Protein AF-A0A7D5N915-F1 (afdb_monomer_lite)

Secondary structure (DSSP, 8-state):
--SEEEEEEPPTTHHHHHHHHHHHHHHHHHHHHHHHHHHTTSSS--HHHHHHHHHHHHHHHHHHHH-GGGGGSHHHHHHHHHHHHHHHHHHHHHHHTTS--HHHHHHHHHHHHHHHHHHHHHH--EEEEEETTEEEEE--

pLDDT: mean 82.45, std 7.82, range [52.72, 94.56]

Radius of gyration: 19.7 Å; chains: 1; bounding box: 39×30×66 Å

Structure (mmCIF, N/CA/C/O backbone):
data_AF-A0A7D5N915-F1
#
_entry.id   AF-A0A7D5N915-F1
#
loop_
_atom_site.group_PDB
_atom_site.id
_atom_site.type_symbol
_atom_site.label_atom_id
_atom_site.label_alt_id
_atom_site.label_comp_id
_atom_site.label_asym_id
_atom_site.label_entity_id
_atom_site.label_seq_id
_atom_site.pdbx_PDB_ins_code
_atom_site.Cartn_x
_atom_site.Cartn_y
_atom_site.Cartn_z
_atom_site.occupancy
_atom_site.B_iso_or_equiv
_atom_site.auth_seq_id
_atom_site.auth_comp_id
_atom_site.auth_asym_id
_atom_site.auth_atom_id
_atom_site.pdbx_PDB_model_num
ATOM 1 N N . MET A 1 1 ? -16.978 -21.306 35.313 1.00 53.06 1 MET A N 1
ATOM 2 C CA . MET A 1 1 ? -17.249 -19.853 35.248 1.00 53.06 1 MET A CA 1
ATOM 3 C C . MET A 1 1 ? -16.228 -19.241 34.302 1.00 53.06 1 MET A C 1
ATOM 5 O O . MET A 1 1 ? -15.127 -19.767 34.232 1.00 53.06 1 MET A O 1
ATOM 9 N N . ARG A 1 2 ? -16.590 -18.231 33.498 1.00 52.72 2 ARG A N 1
ATOM 10 C CA . ARG A 1 2 ? -15.592 -17.480 32.717 1.00 52.72 2 ARG A CA 1
ATOM 11 C C . ARG A 1 2 ? -14.956 -16.467 33.665 1.00 52.72 2 ARG A C 1
ATOM 13 O O . ARG A 1 2 ? -15.635 -15.531 34.066 1.00 52.72 2 ARG A O 1
ATOM 20 N N . ASP A 1 3 ? -13.691 -16.670 34.017 1.00 71.31 3 ASP A N 1
ATOM 21 C CA . ASP A 1 3 ? -12.983 -15.829 34.996 1.00 71.31 3 ASP A CA 1
ATOM 22 C C . ASP A 1 3 ? -12.542 -14.470 34.423 1.00 71.31 3 ASP A C 1
ATOM 24 O O . ASP A 1 3 ? -11.998 -13.635 35.135 1.00 71.31 3 ASP A O 1
ATOM 28 N N . SER A 1 4 ? -12.787 -14.215 33.135 1.00 73.94 4 SER A N 1
ATOM 29 C CA . SER A 1 4 ? -12.510 -12.926 32.503 1.00 73.94 4 SER A CA 1
ATOM 30 C C . SER A 1 4 ? -13.532 -12.584 31.420 1.00 73.94 4 SER A C 1
ATOM 32 O O . SER A 1 4 ? -13.998 -13.456 30.679 1.00 73.94 4 SER A O 1
ATOM 34 N N . PHE A 1 5 ? -13.885 -11.301 31.346 1.00 80.44 5 PHE A N 1
ATOM 35 C CA . PHE A 1 5 ? -14.722 -10.715 30.302 1.00 80.44 5 PHE A CA 1
ATOM 36 C C . PHE A 1 5 ? -13.932 -9.637 29.565 1.00 80.44 5 PHE A C 1
ATOM 38 O O . PHE A 1 5 ? -13.470 -8.680 30.177 1.00 80.44 5 PHE A O 1
ATOM 45 N N . GLN A 1 6 ? -13.812 -9.775 28.246 1.00 80.75 6 GLN A N 1
ATOM 46 C CA . GLN A 1 6 ? -13.163 -8.784 27.391 1.00 80.75 6 GLN A CA 1
ATOM 47 C C . GLN A 1 6 ? -14.217 -7.944 26.669 1.00 80.75 6 GLN A C 1
ATOM 49 O O . GLN A 1 6 ? -15.096 -8.488 25.998 1.00 80.75 6 GLN A O 1
ATOM 54 N N . LEU A 1 7 ? -14.126 -6.622 26.803 1.00 80.44 7 LEU A N 1
ATOM 55 C CA . LEU A 1 7 ? -14.946 -5.655 26.074 1.00 80.44 7 LEU A CA 1
ATOM 56 C C . LEU A 1 7 ? -14.058 -4.873 25.104 1.00 80.44 7 LEU A C 1
ATOM 58 O O . LEU A 1 7 ? -13.073 -4.262 25.518 1.00 80.44 7 LEU A O 1
ATOM 62 N N . GLU A 1 8 ? -14.403 -4.888 23.817 1.00 79.12 8 GLU A N 1
ATOM 63 C CA . GLU A 1 8 ? -13.722 -4.076 22.805 1.00 79.12 8 GLU A CA 1
ATOM 64 C C . GLU A 1 8 ? -14.106 -2.600 22.987 1.00 79.12 8 GLU A C 1
ATOM 66 O O . GLU A 1 8 ? -15.288 -2.242 22.962 1.00 79.12 8 GLU A O 1
ATOM 71 N N . LEU A 1 9 ? -13.111 -1.733 23.186 1.00 78.25 9 LEU A N 1
ATOM 72 C CA . LEU A 1 9 ? -13.323 -0.289 23.253 1.00 78.25 9 LEU A CA 1
ATOM 73 C C . LEU A 1 9 ? -13.471 0.263 21.840 1.00 78.25 9 LEU A C 1
ATOM 75 O O . LEU A 1 9 ? -12.527 0.235 21.050 1.00 78.25 9 LEU A O 1
ATOM 79 N N . LYS A 1 10 ? -14.644 0.822 21.540 1.00 76.81 10 LYS A N 1
ATOM 80 C CA . LYS A 1 10 ? -14.868 1.531 20.282 1.00 76.81 10 LYS A CA 1
ATOM 81 C C . LYS A 1 10 ? -14.200 2.904 20.338 1.00 76.81 10 LYS A C 1
ATOM 83 O O . LYS A 1 10 ? -14.527 3.717 21.201 1.00 76.81 10 LYS A O 1
ATOM 88 N N . ASP A 1 11 ? -13.259 3.158 19.432 1.00 76.56 11 ASP A N 1
ATOM 89 C CA . ASP A 1 11 ? -12.567 4.445 19.362 1.00 76.56 11 ASP A CA 1
ATOM 90 C C . ASP A 1 11 ? -13.533 5.527 18.838 1.00 76.56 11 ASP A C 1
ATOM 92 O O . ASP A 1 11 ? -14.121 5.354 17.765 1.00 76.56 11 ASP A O 1
ATOM 96 N N . PRO A 1 12 ? -13.712 6.661 19.541 1.00 77.75 12 PRO A N 1
ATOM 97 C CA . PRO A 1 12 ? -14.554 7.756 19.056 1.00 77.75 12 PRO A CA 1
ATOM 98 C C . PRO A 1 12 ? -14.061 8.353 17.725 1.00 77.75 12 PRO A C 1
ATOM 100 O O . PRO A 1 12 ? -14.820 9.046 17.050 1.00 77.75 12 PRO A O 1
ATOM 103 N N . ASN A 1 13 ? -12.811 8.090 17.326 1.00 82.69 13 ASN A N 1
ATOM 104 C CA . ASN A 1 13 ? -12.197 8.594 16.098 1.00 82.69 13 ASN A CA 1
ATOM 105 C C . ASN A 1 13 ? -12.166 7.579 14.937 1.00 82.69 13 ASN A C 1
ATOM 107 O O . ASN A 1 13 ? -11.447 7.801 13.959 1.00 82.69 13 ASN A O 1
ATOM 111 N N . GLU A 1 14 ? -12.945 6.495 15.000 1.00 79.94 14 GLU A N 1
ATOM 112 C CA . GLU A 1 14 ? -12.966 5.417 13.994 1.00 79.94 14 GLU A CA 1
ATOM 113 C C . GLU A 1 14 ? -13.125 5.938 12.547 1.00 79.94 14 GLU A C 1
ATOM 115 O O . GLU A 1 14 ? -12.423 5.511 11.627 1.00 79.94 14 GLU A O 1
ATOM 120 N N . GLN A 1 15 ? -13.984 6.942 12.334 1.00 83.06 15 GLN A N 1
ATOM 121 C CA . GLN A 1 15 ? -14.182 7.542 11.010 1.00 83.06 15 GLN A CA 1
ATOM 122 C C . GLN A 1 15 ? -12.921 8.258 10.502 1.00 83.06 15 GLN A C 1
ATOM 124 O O . GLN A 1 15 ? -12.537 8.107 9.339 1.00 83.06 15 GLN A O 1
ATOM 129 N N . LYS A 1 16 ? -12.234 9.006 11.373 1.00 85.81 16 LYS A N 1
ATOM 130 C CA . LYS A 1 16 ? -10.977 9.685 11.036 1.00 85.81 16 LYS A CA 1
ATOM 131 C C . LYS A 1 16 ? -9.880 8.673 10.705 1.00 85.81 16 LYS A C 1
ATOM 133 O O . LYS A 1 16 ? -9.165 8.864 9.721 1.00 85.81 16 LYS A O 1
ATOM 138 N N . GLN A 1 17 ? -9.782 7.591 11.478 1.00 82.88 17 GLN A N 1
ATOM 139 C CA . GLN A 1 17 ? -8.824 6.507 11.240 1.00 82.88 17 GLN A CA 1
ATOM 140 C C . GLN A 1 17 ? -9.075 5.831 9.887 1.00 82.88 17 GLN A C 1
ATOM 142 O O . GLN A 1 17 ? -8.141 5.652 9.106 1.00 82.88 17 GLN A O 1
ATOM 147 N N . SER A 1 18 ? -10.338 5.565 9.540 1.00 84.56 18 SER A N 1
ATOM 148 C CA . SER A 1 18 ? -10.704 5.018 8.228 1.00 84.56 18 SER A CA 1
ATOM 149 C C . SER A 1 18 ? -10.278 5.932 7.069 1.00 84.56 18 SER A C 1
ATOM 151 O O . SER A 1 18 ? -9.725 5.462 6.070 1.00 84.56 18 SER A O 1
ATOM 153 N N . HIS A 1 19 ? -10.460 7.251 7.204 1.00 87.25 19 HIS A N 1
ATOM 154 C CA . HIS A 1 19 ? -9.979 8.209 6.203 1.00 87.25 19 HIS A CA 1
ATOM 155 C C . HIS A 1 19 ? -8.450 8.218 6.081 1.00 87.25 19 HIS A C 1
ATOM 157 O O . HIS A 1 19 ? -7.935 8.272 4.962 1.00 87.25 19 HIS A O 1
ATOM 163 N N . GLN A 1 20 ? -7.730 8.131 7.202 1.00 87.44 20 GLN A N 1
ATOM 164 C CA . GLN A 1 20 ? -6.266 8.065 7.214 1.00 87.44 20 GLN A CA 1
ATOM 165 C C . GLN A 1 20 ? -5.752 6.794 6.533 1.00 87.44 20 GLN A C 1
ATOM 167 O O . GLN A 1 20 ? -4.878 6.884 5.675 1.00 87.44 20 GLN A O 1
ATOM 172 N N . ILE A 1 21 ? -6.338 5.634 6.838 1.00 87.69 21 ILE A N 1
ATOM 173 C CA . ILE A 1 21 ? -5.986 4.355 6.206 1.00 87.69 21 ILE A CA 1
ATOM 174 C C . ILE A 1 21 ? -6.135 4.446 4.688 1.00 87.69 21 ILE A C 1
ATOM 176 O O . ILE A 1 21 ? -5.184 4.179 3.951 1.00 87.69 21 ILE A O 1
ATOM 180 N N . ARG A 1 22 ? -7.285 4.926 4.207 1.00 89.00 22 ARG A N 1
ATOM 181 C CA . ARG A 1 22 ? -7.523 5.130 2.771 1.00 89.00 22 ARG A CA 1
ATOM 182 C C . ARG A 1 22 ? -6.487 6.047 2.127 1.00 89.00 22 ARG A C 1
ATOM 184 O O . ARG A 1 22 ? -5.982 5.729 1.054 1.00 89.00 22 ARG A O 1
ATOM 191 N N . ALA A 1 23 ? -6.173 7.171 2.771 1.00 89.00 23 ALA A N 1
ATOM 192 C CA . ALA A 1 23 ? -5.174 8.108 2.267 1.00 89.00 23 ALA A CA 1
ATOM 193 C C . ALA A 1 23 ? -3.794 7.447 2.156 1.00 89.00 23 ALA A C 1
ATOM 195 O O . ALA A 1 23 ? -3.110 7.628 1.151 1.00 89.00 23 ALA A O 1
ATOM 196 N N . MET A 1 24 ? -3.414 6.616 3.131 1.00 89.50 24 MET A N 1
ATOM 197 C CA . MET A 1 24 ? -2.156 5.874 3.076 1.00 89.50 24 MET A CA 1
ATOM 198 C C . MET A 1 24 ? -2.109 4.894 1.889 1.00 89.50 24 MET A C 1
ATOM 200 O O . MET A 1 24 ? -1.055 4.746 1.279 1.00 89.50 24 MET A O 1
ATOM 204 N N . HIS A 1 25 ? -3.211 4.215 1.546 1.00 90.50 25 HIS A N 1
ATOM 205 C CA . HIS A 1 25 ? -3.265 3.335 0.361 1.00 90.50 25 HIS A CA 1
ATOM 206 C C . HIS A 1 25 ? -3.158 4.131 -0.946 1.00 90.50 25 HIS A C 1
ATOM 208 O O . HIS A 1 25 ? -2.364 3.795 -1.822 1.00 90.50 25 HIS A O 1
ATOM 214 N N . MET A 1 26 ? -3.873 5.254 -1.051 1.00 90.81 26 MET A N 1
ATOM 215 C CA . MET A 1 26 ? -3.759 6.139 -2.217 1.00 90.81 26 MET A CA 1
ATOM 216 C C . MET A 1 26 ? -2.332 6.664 -2.397 1.00 90.81 26 MET A C 1
ATOM 218 O O . MET A 1 26 ? -1.817 6.674 -3.513 1.00 90.81 26 MET A O 1
ATOM 222 N N . MET A 1 27 ? -1.667 7.059 -1.308 1.00 89.00 27 MET A N 1
ATOM 223 C CA . MET A 1 27 ? -0.270 7.492 -1.354 1.00 89.00 27 MET A CA 1
ATOM 224 C C . MET A 1 27 ? 0.664 6.377 -1.838 1.00 89.00 27 MET A C 1
ATOM 226 O O . MET A 1 27 ? 1.494 6.635 -2.709 1.00 89.00 27 MET A O 1
ATOM 230 N N . SER A 1 28 ? 0.510 5.144 -1.338 1.00 88.25 28 SER A N 1
ATOM 231 C CA . SER A 1 28 ? 1.262 3.985 -1.842 1.00 88.25 28 SER A CA 1
ATOM 232 C C . SER A 1 28 ? 1.076 3.800 -3.347 1.00 88.25 28 SER A C 1
ATOM 234 O O . SER A 1 28 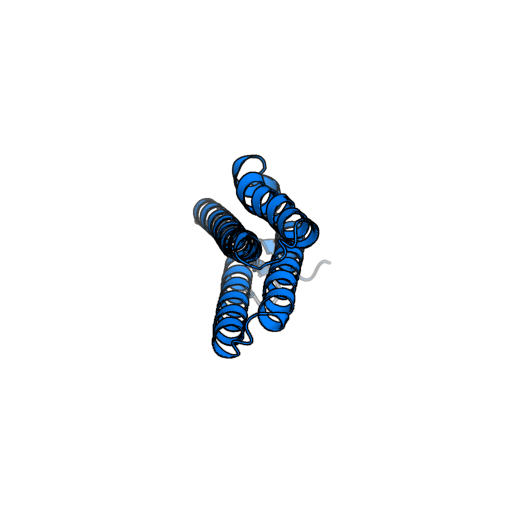? 2.057 3.677 -4.081 1.00 88.25 28 SER A O 1
ATOM 236 N N . GLY A 1 29 ? -0.173 3.816 -3.819 1.00 90.56 29 GLY A N 1
ATOM 237 C CA . GLY A 1 29 ? -0.490 3.661 -5.237 1.00 90.56 29 GLY A CA 1
ATOM 238 C C . GLY A 1 29 ? 0.140 4.759 -6.095 1.00 90.56 29 GLY A C 1
ATOM 239 O O . GLY A 1 29 ? 0.768 4.460 -7.110 1.00 90.56 29 GLY A O 1
ATOM 240 N N . LEU A 1 30 ? 0.077 6.019 -5.651 1.00 90.25 30 LEU A N 1
ATOM 241 C CA . LEU A 1 30 ? 0.728 7.145 -6.331 1.00 90.25 30 LEU A CA 1
ATOM 242 C C . LEU A 1 30 ? 2.249 6.972 -6.423 1.00 90.25 30 LEU A C 1
ATOM 244 O O . LEU A 1 30 ? 2.825 7.234 -7.480 1.00 90.25 30 LEU A O 1
ATOM 248 N N . PHE A 1 31 ? 2.909 6.490 -5.366 1.00 85.94 31 PHE A N 1
ATOM 249 C CA . PHE A 1 31 ? 4.343 6.199 -5.429 1.00 85.94 31 PHE A CA 1
ATOM 250 C C . PHE A 1 31 ? 4.665 5.106 -6.452 1.00 85.94 31 PHE A C 1
ATOM 252 O O . PHE A 1 31 ? 5.597 5.265 -7.243 1.00 85.94 31 PHE A O 1
ATOM 259 N N . ILE A 1 32 ? 3.873 4.032 -6.507 1.00 88.62 32 ILE A N 1
ATOM 260 C CA . ILE A 1 32 ? 4.064 2.964 -7.501 1.00 88.62 32 ILE A CA 1
ATOM 261 C C . ILE A 1 32 ? 3.821 3.495 -8.928 1.00 88.62 32 ILE A C 1
ATOM 263 O O . ILE A 1 32 ? 4.569 3.147 -9.843 1.00 88.62 32 ILE A O 1
ATOM 267 N N . LEU A 1 33 ? 2.855 4.400 -9.132 1.00 90.75 33 LEU A N 1
ATOM 268 C CA . LEU A 1 33 ? 2.631 5.053 -10.431 1.00 90.75 33 LEU A CA 1
ATOM 269 C C . LEU A 1 33 ? 3.833 5.889 -10.882 1.00 90.75 33 LEU A C 1
ATOM 271 O O . LEU A 1 33 ? 4.209 5.837 -12.055 1.00 90.75 33 LEU A O 1
ATOM 275 N N . ILE A 1 34 ? 4.468 6.625 -9.964 1.00 87.31 34 ILE A N 1
ATOM 276 C CA . ILE A 1 34 ? 5.698 7.371 -10.266 1.00 87.31 34 ILE A CA 1
ATOM 277 C C . ILE A 1 34 ? 6.786 6.409 -10.758 1.00 87.31 34 ILE A C 1
ATOM 279 O O . ILE A 1 34 ? 7.474 6.715 -11.734 1.00 87.31 34 ILE A O 1
ATOM 283 N N . TYR A 1 35 ? 6.912 5.230 -10.144 1.00 83.94 35 TYR A N 1
ATOM 284 C CA . TYR A 1 35 ? 7.843 4.203 -10.610 1.00 83.94 35 TYR A CA 1
ATOM 285 C C . TYR A 1 35 ? 7.489 3.665 -11.992 1.00 83.94 35 TYR A C 1
ATOM 287 O O . TYR A 1 35 ? 8.365 3.626 -12.855 1.00 83.94 35 TYR A O 1
ATOM 295 N N . ALA A 1 36 ? 6.223 3.319 -12.235 1.00 88.00 36 ALA A N 1
ATOM 296 C CA . ALA A 1 36 ? 5.760 2.871 -13.548 1.00 88.00 36 ALA A CA 1
ATOM 297 C C . ALA A 1 36 ? 6.096 3.900 -14.647 1.00 88.00 36 ALA A C 1
ATOM 299 O O . ALA A 1 36 ? 6.594 3.535 -15.713 1.00 88.00 36 ALA A O 1
ATOM 300 N N . ALA A 1 37 ? 5.922 5.195 -14.361 1.00 87.94 37 ALA A N 1
ATOM 301 C CA . ALA A 1 37 ? 6.246 6.276 -15.289 1.00 87.94 37 ALA A CA 1
ATOM 302 C C . ALA A 1 37 ? 7.750 6.389 -15.599 1.00 87.94 37 ALA A C 1
ATOM 304 O O . ALA A 1 37 ? 8.121 6.772 -16.709 1.00 87.94 37 ALA A O 1
ATOM 305 N N . GLN A 1 38 ? 8.638 6.037 -14.663 1.00 85.88 38 GLN A N 1
ATOM 306 C CA . GLN A 1 38 ? 10.081 6.035 -14.932 1.00 85.88 38 GLN A CA 1
ATOM 307 C C . GLN A 1 38 ? 10.474 4.970 -15.967 1.00 85.88 38 GLN A C 1
ATOM 309 O O . GLN A 1 38 ? 11.393 5.207 -16.750 1.00 85.88 38 GLN A O 1
ATOM 314 N N . TYR A 1 39 ? 9.760 3.841 -16.042 1.00 83.62 39 TYR A N 1
ATOM 315 C CA . TYR A 1 39 ? 10.023 2.805 -17.052 1.00 83.62 39 TYR A CA 1
ATOM 316 C C . TYR A 1 39 ? 9.675 3.234 -18.476 1.00 83.62 39 TYR A C 1
ATOM 318 O O . TYR A 1 39 ? 10.282 2.731 -19.418 1.00 83.62 39 TYR A O 1
ATOM 326 N N . LEU A 1 40 ? 8.775 4.208 -18.648 1.00 86.44 40 LEU A N 1
ATOM 327 C CA . LEU A 1 40 ? 8.502 4.811 -19.959 1.00 86.44 40 LEU A CA 1
ATOM 328 C C . LEU A 1 40 ? 9.708 5.589 -20.509 1.00 86.44 40 LEU A C 1
ATOM 330 O O . LEU A 1 40 ? 9.762 5.874 -21.701 1.00 86.44 40 LEU A O 1
ATOM 334 N N . ARG A 1 41 ? 10.675 5.939 -19.650 1.00 85.44 41 ARG A N 1
ATOM 335 C CA . ARG A 1 41 ? 11.882 6.699 -20.013 1.00 85.44 41 ARG A CA 1
ATOM 336 C C . ARG A 1 41 ? 13.109 5.816 -20.258 1.00 85.44 41 ARG A C 1
ATOM 338 O O . ARG A 1 41 ? 14.162 6.344 -20.609 1.00 85.44 41 ARG A O 1
ATOM 345 N N . ILE A 1 42 ? 13.014 4.505 -20.030 1.00 82.69 42 ILE A N 1
ATOM 346 C CA . ILE A 1 42 ? 14.113 3.556 -20.259 1.00 82.69 42 ILE A CA 1
ATOM 347 C C . ILE A 1 42 ? 14.025 3.066 -21.708 1.00 82.69 42 ILE A C 1
ATOM 349 O O . ILE A 1 42 ? 12.950 2.685 -22.157 1.00 82.69 42 ILE A O 1
ATOM 353 N N . ALA A 1 43 ? 15.144 3.078 -22.437 1.00 77.94 43 ALA A N 1
ATOM 354 C CA . ALA A 1 43 ? 15.227 2.578 -23.808 1.00 77.94 43 ALA A CA 1
ATOM 355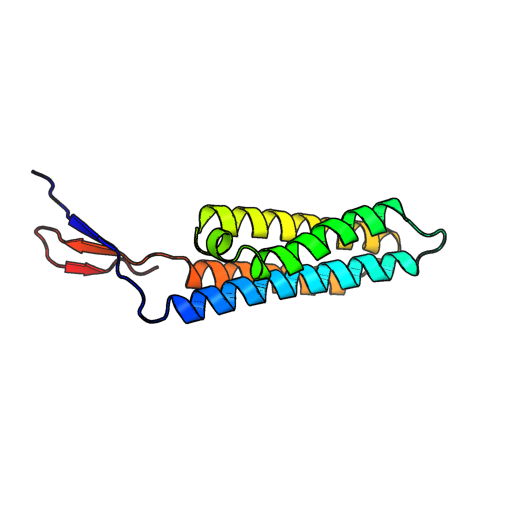 C C . ALA A 1 43 ? 16.001 1.240 -23.853 1.00 77.94 43 ALA A C 1
ATOM 357 O O . ALA A 1 43 ? 17.109 1.183 -23.314 1.00 77.94 43 ALA A O 1
ATOM 358 N N . PRO A 1 44 ? 15.467 0.180 -24.493 1.00 84.00 44 PRO A N 1
ATOM 359 C CA . PRO A 1 44 ? 14.115 0.088 -25.052 1.00 84.00 44 PRO A CA 1
ATOM 360 C C . PRO A 1 44 ? 13.037 0.086 -23.954 1.00 84.00 44 PRO A C 1
ATOM 362 O O . PRO A 1 44 ? 13.289 -0.356 -22.831 1.00 84.00 44 PRO A O 1
ATOM 365 N N . ILE A 1 45 ? 11.835 0.573 -24.290 1.00 84.50 45 ILE A N 1
ATOM 366 C CA . ILE A 1 45 ? 10.723 0.666 -23.332 1.00 84.50 45 ILE A CA 1
ATOM 367 C C . ILE A 1 45 ? 10.347 -0.731 -22.844 1.00 84.50 45 ILE A C 1
ATOM 369 O 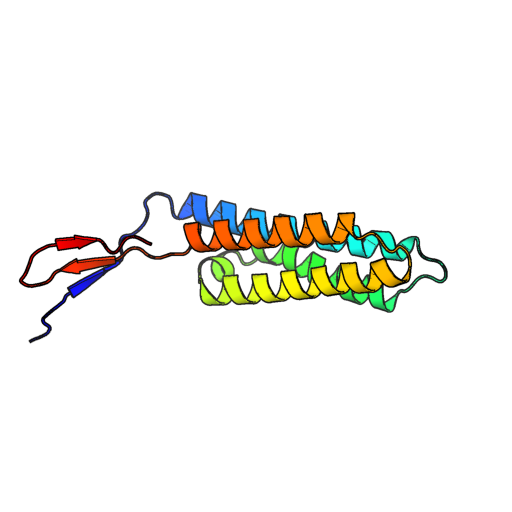O . ILE A 1 45 ? 10.039 -1.632 -23.625 1.00 84.50 45 ILE A O 1
ATOM 373 N N . GLN A 1 46 ? 10.324 -0.892 -21.524 1.00 85.75 46 GLN A N 1
ATOM 374 C CA . GLN A 1 46 ? 9.984 -2.149 -20.866 1.00 85.75 46 GLN A CA 1
ATOM 375 C C . GLN A 1 46 ? 8.481 -2.232 -20.597 1.00 85.75 46 GLN A C 1
ATOM 377 O O . GLN A 1 46 ? 8.040 -2.152 -19.451 1.00 85.75 46 GLN A O 1
ATOM 382 N N . TRP A 1 47 ? 7.686 -2.396 -21.655 1.00 88.88 47 TRP A N 1
ATOM 383 C CA . TRP A 1 47 ? 6.219 -2.397 -21.573 1.00 88.88 47 TRP A CA 1
ATOM 384 C C . TRP A 1 47 ? 5.653 -3.384 -20.551 1.00 88.88 47 TRP A C 1
ATOM 386 O O . TRP A 1 47 ? 4.715 -3.043 -19.838 1.00 88.88 47 TRP A O 1
ATOM 396 N N . LEU A 1 48 ? 6.254 -4.571 -20.420 1.00 90.06 48 LEU A N 1
ATOM 397 C CA . LEU A 1 48 ? 5.821 -5.561 -19.433 1.00 90.06 48 LEU A CA 1
ATOM 398 C C . LEU A 1 48 ? 5.962 -5.039 -17.994 1.00 90.06 48 LEU A C 1
ATOM 400 O O . LEU A 1 48 ? 5.054 -5.211 -17.187 1.00 90.06 48 LEU A O 1
ATOM 404 N N . ASN A 1 49 ? 7.059 -4.340 -17.693 1.00 88.12 49 ASN A N 1
ATOM 405 C CA . ASN A 1 49 ? 7.301 -3.754 -16.373 1.00 88.12 49 ASN A CA 1
ATOM 406 C C . ASN A 1 49 ? 6.388 -2.549 -16.126 1.00 88.12 49 ASN A C 1
ATOM 408 O O . ASN A 1 49 ? 5.870 -2.385 -15.024 1.00 88.12 49 ASN A O 1
ATOM 412 N N . VAL A 1 50 ? 6.143 -1.737 -17.162 1.00 90.19 50 VAL A N 1
ATOM 413 C CA . VAL A 1 50 ? 5.183 -0.626 -17.097 1.00 90.19 50 VAL A CA 1
ATOM 414 C C . VAL A 1 50 ? 3.797 -1.160 -16.751 1.00 90.19 50 VAL A C 1
ATOM 416 O O . VAL A 1 50 ? 3.215 -0.723 -15.767 1.00 90.19 50 VAL A O 1
ATOM 419 N N . ILE A 1 51 ? 3.281 -2.124 -17.516 1.00 92.00 51 ILE A N 1
ATOM 420 C CA . ILE A 1 51 ? 1.940 -2.689 -17.316 1.00 92.00 51 ILE A CA 1
ATOM 421 C C . ILE A 1 51 ? 1.849 -3.399 -15.960 1.00 92.00 51 ILE A C 1
ATOM 423 O O . ILE A 1 51 ? 0.880 -3.194 -15.225 1.00 92.00 51 ILE A O 1
ATOM 427 N N . GLY A 1 52 ? 2.879 -4.176 -15.607 1.00 89.88 52 GLY A N 1
ATOM 428 C CA . GLY A 1 52 ? 2.962 -4.921 -14.353 1.00 89.88 52 GLY A CA 1
ATOM 429 C C . GLY A 1 52 ? 2.962 -4.046 -13.099 1.00 89.88 52 GLY A C 1
ATOM 430 O O . GLY A 1 52 ? 2.541 -4.514 -12.048 1.00 89.88 52 GLY A O 1
ATOM 431 N N . LEU A 1 53 ? 3.373 -2.778 -13.197 1.00 90.75 53 LEU A N 1
ATOM 432 C CA . LEU A 1 53 ? 3.283 -1.808 -12.099 1.00 90.75 53 LEU A CA 1
ATOM 433 C C . LEU A 1 53 ? 2.047 -0.910 -12.215 1.00 90.75 53 LEU A C 1
ATOM 435 O O . LEU A 1 53 ? 1.408 -0.615 -11.209 1.00 90.75 53 LEU A O 1
ATOM 439 N N . LEU A 1 54 ? 1.687 -0.492 -13.429 1.00 92.31 54 LEU A N 1
ATOM 440 C CA . LEU A 1 54 ? 0.614 0.467 -13.689 1.00 92.31 54 LEU A CA 1
ATOM 441 C C . LEU A 1 54 ? -0.755 -0.071 -13.267 1.00 92.31 54 LEU A C 1
ATOM 443 O O . LEU A 1 54 ? -1.474 0.605 -12.535 1.00 92.31 54 LEU A O 1
ATOM 447 N N . ILE A 1 55 ? -1.112 -1.282 -13.708 1.00 93.75 55 ILE A N 1
ATOM 448 C CA . ILE A 1 55 ? -2.418 -1.887 -13.405 1.00 93.75 55 ILE A CA 1
ATOM 449 C C . ILE A 1 55 ? -2.633 -2.024 -11.891 1.00 93.75 55 ILE A C 1
ATOM 451 O O . ILE A 1 55 ? -3.633 -1.502 -11.388 1.00 93.75 55 ILE A O 1
ATOM 455 N N . PRO A 1 56 ? -1.733 -2.675 -11.129 1.00 92.31 56 PRO A N 1
ATOM 456 C CA . PRO A 1 56 ? -1.955 -2.821 -9.699 1.00 92.31 56 PRO A CA 1
ATOM 457 C C . PRO A 1 56 ? -1.855 -1.489 -8.947 1.00 92.31 56 PRO A C 1
ATOM 459 O O . PRO A 1 56 ? -2.592 -1.298 -7.985 1.00 92.31 56 PRO A O 1
ATOM 462 N N . ALA A 1 57 ? -1.032 -0.535 -9.394 1.00 91.75 57 ALA A N 1
ATOM 463 C CA . ALA A 1 57 ? -0.988 0.793 -8.782 1.00 91.75 57 ALA A CA 1
ATOM 464 C C . ALA A 1 57 ? -2.312 1.555 -8.940 1.00 91.75 57 ALA A C 1
ATOM 466 O O . ALA A 1 57 ? -2.792 2.164 -7.983 1.00 91.75 57 ALA A O 1
ATOM 467 N N . LEU A 1 58 ? -2.947 1.473 -10.115 1.00 94.50 58 LEU A N 1
ATOM 468 C CA . LEU A 1 58 ? -4.294 2.010 -10.319 1.00 94.50 58 LEU A CA 1
ATOM 469 C C . LEU A 1 58 ? -5.314 1.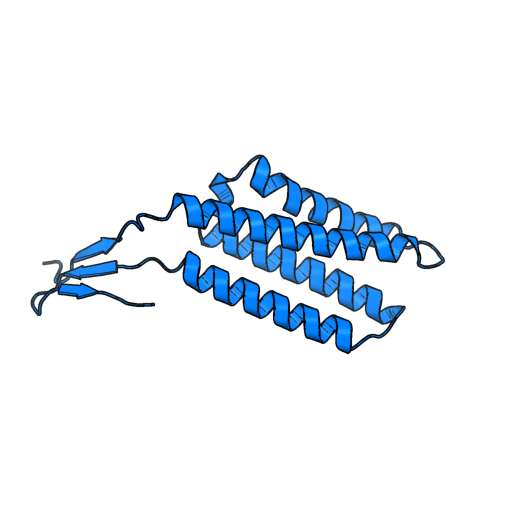303 -9.423 1.00 94.50 58 LEU A C 1
ATOM 471 O O . LEU A 1 58 ? -6.137 1.972 -8.802 1.00 94.50 58 LEU A O 1
ATOM 475 N N . ALA A 1 59 ? -5.238 -0.024 -9.293 1.00 93.75 59 ALA A N 1
ATOM 476 C CA . ALA A 1 59 ? -6.117 -0.767 -8.391 1.00 93.75 59 ALA A CA 1
ATOM 477 C C . ALA A 1 59 ? -5.961 -0.303 -6.930 1.00 93.75 59 ALA A C 1
ATOM 479 O O . ALA A 1 59 ? -6.963 -0.047 -6.265 1.00 93.75 59 ALA A O 1
ATOM 480 N N . ILE A 1 60 ? -4.727 -0.112 -6.456 1.00 92.06 60 ILE A N 1
ATOM 481 C CA . ILE A 1 60 ? -4.421 0.398 -5.110 1.00 92.06 60 ILE A CA 1
ATOM 482 C C . ILE A 1 60 ? -4.954 1.824 -4.902 1.00 92.06 60 ILE A C 1
ATOM 484 O O . ILE A 1 60 ? -5.442 2.140 -3.821 1.00 92.06 60 ILE A O 1
ATOM 488 N N . CYS A 1 61 ? -4.916 2.686 -5.922 1.00 92.12 61 CYS A N 1
ATOM 489 C CA . CYS A 1 61 ? -5.488 4.033 -5.836 1.00 92.12 61 CYS A CA 1
ATOM 490 C C . CYS A 1 61 ? -7.024 4.029 -5.817 1.00 92.12 61 CYS A C 1
ATOM 492 O O . CYS A 1 61 ? -7.639 4.815 -5.094 1.00 92.12 61 CYS A O 1
ATOM 494 N N . LEU A 1 62 ? -7.652 3.171 -6.625 1.00 93.81 62 LEU A N 1
ATOM 495 C CA . LEU A 1 62 ? -9.097 3.192 -6.859 1.00 93.81 62 LEU A CA 1
ATOM 496 C C . LEU A 1 62 ? -9.887 2.373 -5.829 1.00 93.81 62 LEU A C 1
ATOM 498 O O . LEU A 1 62 ? -10.991 2.769 -5.451 1.00 93.81 62 LEU A O 1
ATOM 502 N N . LEU A 1 63 ? -9.342 1.259 -5.334 1.00 93.44 63 LEU A N 1
ATOM 503 C CA . LEU A 1 63 ? -10.025 0.406 -4.354 1.00 93.44 63 LEU A CA 1
ATOM 504 C C . LEU A 1 63 ? -10.418 1.152 -3.064 1.00 93.44 63 LEU A C 1
ATOM 506 O O . LEU A 1 63 ? -11.568 1.008 -2.647 1.00 93.44 63 LEU A O 1
ATOM 510 N N . PRO A 1 64 ? -9.568 2.006 -2.459 1.00 91.88 64 PRO A N 1
ATOM 511 C CA . PRO A 1 64 ? -9.945 2.804 -1.291 1.00 91.88 64 PRO A CA 1
ATOM 512 C C . PRO A 1 64 ? -11.086 3.801 -1.545 1.00 91.88 64 PRO A C 1
ATOM 514 O O . PRO A 1 64 ? -11.716 4.251 -0.585 1.00 91.88 64 PRO A O 1
ATOM 517 N N . ILE A 1 65 ? -11.347 4.162 -2.810 1.00 91.56 65 ILE A N 1
ATOM 518 C CA . ILE A 1 65 ? -12.439 5.061 -3.218 1.00 91.56 65 ILE A CA 1
ATOM 519 C C . ILE A 1 65 ? -13.740 4.273 -3.361 1.00 91.56 65 ILE A C 1
ATOM 521 O O . ILE A 1 65 ? -14.746 4.625 -2.750 1.00 91.56 65 ILE A O 1
ATOM 525 N N . PHE A 1 66 ? -13.720 3.203 -4.159 1.00 94.56 66 PHE A N 1
ATOM 526 C CA . PHE A 1 66 ? -14.934 2.462 -4.516 1.00 94.56 66 PHE A CA 1
ATOM 527 C C . PHE A 1 66 ? -15.358 1.436 -3.468 1.00 94.56 66 PHE A C 1
ATOM 529 O O . PHE A 1 66 ? -16.528 1.061 -3.405 1.00 94.56 66 PHE A O 1
ATOM 536 N N . ARG A 1 67 ? -14.410 0.931 -2.677 1.00 93.00 67 ARG A N 1
ATOM 537 C CA . ARG A 1 67 ? -14.601 -0.199 -1.762 1.00 93.00 67 ARG A CA 1
ATOM 538 C C . ARG A 1 67 ? -13.926 0.066 -0.402 1.00 93.00 67 ARG A C 1
ATOM 540 O O . ARG A 1 67 ? -13.115 -0.741 0.050 1.00 93.00 67 ARG A O 1
ATOM 547 N N . PRO A 1 68 ? -14.264 1.178 0.282 1.00 88.00 68 PRO A N 1
ATOM 548 C CA . PRO A 1 68 ? -13.590 1.599 1.513 1.00 88.00 68 PRO A CA 1
ATOM 549 C C . PRO A 1 68 ? -13.751 0.606 2.674 1.00 88.00 68 PRO A C 1
ATOM 551 O O . PRO A 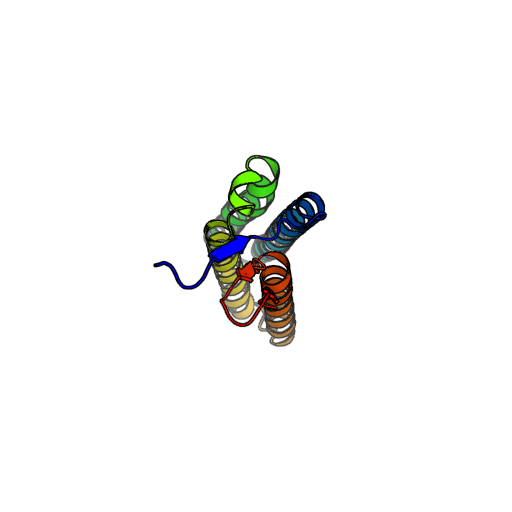1 68 ? -12.902 0.562 3.561 1.00 88.00 68 PRO A O 1
ATOM 554 N N . ASP A 1 69 ? -14.813 -0.204 2.674 1.00 87.62 69 ASP A N 1
ATOM 555 C CA . ASP A 1 69 ? -15.113 -1.131 3.769 1.00 87.62 69 ASP A CA 1
ATOM 556 C C . ASP A 1 69 ? -14.110 -2.285 3.892 1.00 87.62 69 ASP A C 1
ATOM 558 O O . ASP A 1 69 ? -13.895 -2.777 4.998 1.00 87.62 69 ASP A O 1
ATOM 562 N N . TYR A 1 70 ? -13.426 -2.668 2.807 1.00 86.88 70 TYR A N 1
ATOM 563 C CA . TYR A 1 70 ? -12.385 -3.705 2.867 1.00 86.88 70 TYR A CA 1
ATOM 564 C C . TYR A 1 70 ? -11.202 -3.285 3.742 1.00 86.88 70 TYR A C 1
ATOM 566 O O . TYR A 1 70 ? -10.593 -4.121 4.397 1.00 86.88 70 TYR A O 1
ATOM 574 N N . PHE A 1 71 ? -10.907 -1.988 3.805 1.00 84.69 71 PHE A N 1
ATOM 575 C CA . PHE A 1 71 ? -9.776 -1.453 4.565 1.00 84.69 71 PHE A CA 1
ATOM 576 C C . PHE A 1 71 ? -10.096 -1.244 6.050 1.00 84.69 71 PHE A C 1
ATOM 578 O O . PHE A 1 71 ? -9.205 -0.952 6.840 1.00 84.69 71 PHE A O 1
ATOM 585 N N . LYS A 1 72 ? -11.364 -1.402 6.455 1.00 82.62 72 LYS A N 1
ATOM 586 C CA . LYS A 1 72 ? -11.753 -1.376 7.875 1.00 82.62 72 LYS A CA 1
ATOM 587 C C . LYS A 1 72 ? -11.362 -2.666 8.597 1.00 82.62 72 LYS A C 1
ATOM 589 O O . LYS A 1 72 ? -11.185 -2.666 9.809 1.00 82.62 72 LYS A O 1
ATOM 594 N N . GLN A 1 73 ? -11.241 -3.770 7.862 1.00 84.56 73 GLN A N 1
ATOM 595 C CA . GLN A 1 73 ? -10.816 -5.048 8.418 1.00 84.56 73 GLN A CA 1
ATOM 596 C C . GLN A 1 73 ? -9.290 -5.102 8.465 1.00 84.56 73 GLN A C 1
ATOM 598 O O . GLN A 1 73 ? -8.633 -4.986 7.432 1.00 84.56 73 GLN A O 1
ATOM 603 N N . ALA A 1 74 ? -8.728 -5.325 9.654 1.00 82.31 74 ALA A N 1
ATOM 604 C CA . ALA A 1 74 ? -7.280 -5.326 9.852 1.00 82.31 74 ALA A CA 1
ATOM 605 C C . ALA A 1 74 ? -6.552 -6.365 8.978 1.00 82.31 74 ALA A C 1
ATOM 607 O O . ALA A 1 74 ? -5.484 -6.082 8.442 1.00 82.31 74 ALA A O 1
ATOM 608 N N . GLU A 1 75 ? -7.144 -7.547 8.785 1.00 84.94 75 GLU A N 1
ATOM 609 C CA . GLU A 1 75 ? -6.561 -8.613 7.960 1.00 84.94 75 GLU A CA 1
ATOM 610 C C . GLU A 1 75 ? -6.480 -8.217 6.483 1.00 84.94 75 GLU A C 1
ATOM 612 O O . GLU A 1 75 ? -5.408 -8.272 5.880 1.00 84.94 75 GLU A O 1
ATOM 617 N N . SER A 1 76 ? -7.596 -7.748 5.920 1.00 87.44 76 SER A N 1
ATOM 618 C CA . SER A 1 76 ? -7.659 -7.254 4.543 1.00 87.44 76 SER A CA 1
ATOM 619 C C . SER A 1 76 ? -6.684 -6.095 4.329 1.00 87.44 76 SER A C 1
ATOM 621 O O . SER A 1 76 ? -5.920 -6.098 3.363 1.00 87.44 76 SER A O 1
ATOM 623 N N . ASN A 1 77 ? -6.641 -5.143 5.265 1.00 87.19 77 ASN A N 1
ATOM 624 C CA . ASN A 1 77 ? -5.723 -4.008 5.214 1.00 87.19 77 ASN A CA 1
ATOM 625 C C . ASN A 1 77 ? -4.252 -4.451 5.152 1.00 87.19 77 ASN A C 1
ATOM 627 O O . ASN A 1 77 ? -3.489 -3.996 4.294 1.00 87.19 77 ASN A O 1
ATOM 631 N N . ARG A 1 78 ? -3.887 -5.414 6.006 1.00 84.38 78 ARG A N 1
ATOM 632 C CA . ARG A 1 78 ? -2.542 -5.992 6.064 1.00 84.38 78 ARG A CA 1
ATOM 633 C C . ARG A 1 78 ? -2.162 -6.698 4.763 1.00 84.38 78 ARG A C 1
ATOM 635 O O . ARG A 1 78 ? -1.031 -6.551 4.304 1.00 84.38 78 ARG A O 1
ATOM 642 N N . ILE A 1 79 ? -3.090 -7.432 4.145 1.00 88.00 79 ILE A N 1
ATOM 643 C CA . ILE A 1 79 ? -2.856 -8.083 2.844 1.00 88.00 79 ILE A CA 1
ATOM 644 C C . ILE A 1 79 ? -2.560 -7.033 1.769 1.00 88.00 79 ILE A C 1
ATOM 646 O O . ILE A 1 79 ? -1.567 -7.161 1.047 1.00 88.00 79 ILE A O 1
ATOM 650 N N . PHE A 1 80 ? -3.364 -5.967 1.692 1.00 89.38 80 PHE A N 1
ATOM 651 C CA . PHE A 1 80 ? -3.114 -4.875 0.748 1.00 89.38 80 PHE A CA 1
ATOM 652 C C . PHE A 1 80 ? -1.750 -4.227 0.980 1.00 89.38 80 PHE A C 1
ATOM 654 O O . PHE A 1 80 ? -1.020 -3.986 0.026 1.00 89.38 80 PHE A O 1
ATOM 661 N N . ARG A 1 81 ? -1.342 -4.027 2.232 1.00 86.62 81 ARG A N 1
ATOM 662 C CA . ARG A 1 81 ? -0.024 -3.461 2.562 1.00 86.62 81 ARG A CA 1
ATOM 663 C C . ARG A 1 81 ? 1.136 -4.337 2.132 1.00 86.62 81 ARG A C 1
ATOM 665 O O . ARG A 1 81 ? 2.123 -3.824 1.604 1.00 86.62 81 ARG A O 1
ATOM 672 N N . ILE A 1 82 ? 1.018 -5.649 2.316 1.00 86.31 82 ILE A N 1
ATOM 673 C CA . ILE A 1 82 ? 2.021 -6.605 1.835 1.00 86.31 82 ILE A CA 1
ATOM 674 C C . ILE A 1 82 ? 2.123 -6.529 0.307 1.00 86.31 82 ILE A C 1
ATOM 676 O O . ILE A 1 82 ? 3.231 -6.443 -0.223 1.00 86.31 82 ILE A O 1
ATOM 680 N N . LEU A 1 83 ? 0.985 -6.487 -0.395 1.00 88.38 83 LEU A N 1
ATOM 681 C CA . LEU A 1 83 ? 0.940 -6.345 -1.855 1.00 88.38 83 LEU A CA 1
ATOM 682 C C . LEU A 1 83 ? 1.585 -5.040 -2.333 1.00 88.38 83 LEU A C 1
ATOM 684 O O . LEU A 1 83 ? 2.413 -5.062 -3.242 1.00 88.38 83 LEU A O 1
ATOM 688 N N . GLU A 1 84 ? 1.252 -3.911 -1.710 1.00 88.81 84 GLU A N 1
ATOM 689 C CA . GLU A 1 84 ? 1.851 -2.620 -2.049 1.00 88.81 84 GLU A CA 1
ATOM 690 C C . GLU A 1 84 ? 3.366 -2.617 -1.804 1.00 88.81 84 GLU A C 1
ATOM 692 O O . GLU A 1 84 ? 4.121 -2.118 -2.640 1.00 88.81 84 GLU A O 1
ATOM 697 N N . THR A 1 85 ? 3.817 -3.209 -0.689 1.00 85.19 85 THR A N 1
ATOM 698 C CA . THR A 1 85 ? 5.246 -3.334 -0.362 1.00 85.19 85 THR A CA 1
ATOM 699 C C . THR A 1 85 ? 5.951 -4.151 -1.436 1.00 85.19 85 THR A C 1
ATOM 701 O O . THR A 1 85 ? 6.983 -3.731 -1.955 1.00 85.19 85 THR A O 1
ATOM 704 N N . ALA A 1 86 ? 5.381 -5.300 -1.810 1.00 86.56 86 ALA A N 1
ATOM 705 C CA . ALA A 1 86 ? 5.950 -6.186 -2.817 1.00 86.56 86 ALA A CA 1
ATOM 706 C C . ALA A 1 86 ? 6.062 -5.497 -4.185 1.00 86.56 86 ALA A C 1
ATOM 708 O O . ALA A 1 86 ? 7.113 -5.565 -4.821 1.00 86.56 86 ALA A O 1
ATOM 709 N N . LEU A 1 87 ? 5.020 -4.778 -4.613 1.00 88.62 87 LEU A N 1
ATOM 710 C CA . LEU A 1 87 ? 5.022 -4.026 -5.873 1.00 88.62 87 LEU A CA 1
ATOM 711 C C . LEU A 1 87 ? 6.045 -2.898 -5.873 1.00 88.62 87 LEU A C 1
ATOM 713 O O . LEU A 1 87 ? 6.707 -2.654 -6.880 1.00 88.62 87 LEU A O 1
ATOM 717 N N . LEU A 1 88 ? 6.191 -2.215 -4.744 1.00 85.00 88 LEU A N 1
ATOM 718 C CA . LEU A 1 88 ? 7.133 -1.119 -4.623 1.00 85.00 88 LEU A CA 1
ATOM 719 C C . LEU A 1 88 ? 8.586 -1.624 -4.588 1.00 85.00 88 LEU A C 1
ATOM 721 O O . LEU A 1 88 ? 9.442 -1.070 -5.278 1.00 85.00 88 LEU A O 1
ATOM 725 N N . VAL A 1 89 ? 8.859 -2.726 -3.881 1.00 83.38 89 VAL A N 1
ATOM 726 C CA . VAL A 1 89 ? 10.160 -3.420 -3.919 1.00 83.38 89 VAL A CA 1
ATOM 727 C C . VAL A 1 89 ? 10.469 -3.914 -5.331 1.00 83.38 89 VAL A C 1
ATOM 729 O O . VAL A 1 89 ? 11.579 -3.705 -5.823 1.00 83.38 89 VAL A O 1
ATOM 732 N N . LEU A 1 90 ? 9.494 -4.511 -6.021 1.00 84.50 90 LEU A N 1
ATOM 733 C CA . LEU A 1 90 ? 9.642 -4.917 -7.419 1.00 84.50 90 LEU A CA 1
ATOM 734 C C . LEU A 1 90 ? 9.981 -3.710 -8.306 1.00 84.50 90 LEU A C 1
ATOM 736 O O . LEU A 1 90 ? 10.944 -3.747 -9.069 1.00 84.50 90 LEU A O 1
ATOM 740 N N . GLY A 1 91 ? 9.243 -2.609 -8.154 1.00 82.50 91 GLY A N 1
ATOM 741 C CA . GLY A 1 91 ? 9.479 -1.369 -8.884 1.00 82.50 91 GLY A CA 1
ATOM 742 C C . GLY A 1 91 ? 10.880 -0.802 -8.659 1.00 82.50 91 GLY A C 1
ATOM 743 O O . GLY A 1 91 ? 11.509 -0.368 -9.620 1.00 82.50 91 GLY A O 1
ATOM 744 N N . ILE A 1 92 ? 11.400 -0.850 -7.431 1.00 81.94 92 ILE A N 1
ATOM 745 C CA . ILE A 1 92 ? 12.746 -0.364 -7.091 1.00 81.94 92 ILE A CA 1
ATOM 746 C C . ILE A 1 92 ? 13.835 -1.294 -7.613 1.00 81.94 92 ILE A C 1
ATOM 748 O O . ILE A 1 92 ? 14.782 -0.819 -8.234 1.00 81.94 92 ILE A O 1
ATOM 752 N N . THR A 1 93 ? 13.723 -2.598 -7.365 1.00 81.06 93 THR A N 1
ATOM 753 C CA . THR A 1 93 ? 14.742 -3.588 -7.759 1.00 81.06 93 THR A CA 1
ATOM 754 C C . THR A 1 93 ? 14.944 -3.603 -9.271 1.00 81.06 93 THR A C 1
ATOM 756 O O . THR A 1 93 ? 16.077 -3.561 -9.756 1.00 81.06 93 THR A O 1
ATOM 759 N N . LEU A 1 94 ? 13.848 -3.557 -10.028 1.00 78.56 94 LEU A N 1
ATOM 760 C CA . LEU A 1 94 ? 13.892 -3.441 -11.480 1.00 78.56 94 LEU A CA 1
ATOM 761 C C . LEU A 1 94 ? 14.496 -2.095 -11.934 1.00 78.56 94 LEU A C 1
ATOM 763 O O . LEU A 1 94 ? 15.216 -2.055 -12.932 1.00 78.56 94 LEU A O 1
ATOM 767 N N . LEU A 1 95 ? 14.290 -1.004 -11.186 1.00 79.38 95 LEU A N 1
ATOM 768 C CA . LEU A 1 95 ? 14.787 0.322 -11.564 1.00 79.38 95 LEU A CA 1
ATOM 769 C C . LEU A 1 95 ? 16.279 0.440 -11.260 1.00 79.38 95 LEU A C 1
ATOM 771 O O . LEU A 1 95 ? 17.026 1.019 -12.046 1.00 79.38 95 LEU A O 1
ATOM 775 N N . GLN A 1 96 ? 16.729 -0.165 -10.159 1.00 81.00 96 GLN A N 1
ATOM 776 C CA . GLN A 1 96 ? 18.135 -0.243 -9.772 1.00 81.00 96 GLN A CA 1
ATOM 777 C C . GLN A 1 96 ? 18.991 -0.963 -10.813 1.00 81.00 96 GLN A C 1
ATOM 779 O O . GLN A 1 96 ? 20.148 -0.589 -10.986 1.00 81.00 96 GLN A O 1
ATOM 784 N N . LYS A 1 97 ? 18.423 -1.918 -11.562 1.00 79.69 97 LYS A N 1
ATOM 785 C CA . LYS A 1 97 ? 19.109 -2.556 -12.697 1.00 79.69 97 LYS A CA 1
ATOM 786 C C . LYS A 1 97 ? 19.554 -1.543 -13.760 1.00 79.69 97 LYS A C 1
ATOM 788 O O . LYS A 1 97 ? 20.573 -1.749 -14.410 1.00 79.69 97 LYS A O 1
ATOM 793 N N . HIS A 1 98 ? 18.803 -0.455 -13.932 1.00 75.06 98 HIS A N 1
ATOM 794 C CA . HIS A 1 98 ? 19.077 0.579 -14.934 1.00 75.06 98 HIS A CA 1
ATOM 795 C C . HIS A 1 98 ? 19.665 1.864 -14.338 1.00 75.06 98 HIS A C 1
ATOM 797 O O . HIS A 1 98 ? 20.377 2.589 -15.031 1.00 75.06 98 HIS A O 1
ATOM 803 N N . ARG A 1 99 ? 19.359 2.168 -13.072 1.00 73.81 99 ARG A N 1
ATOM 804 C CA . ARG A 1 99 ? 19.823 3.349 -12.331 1.00 73.81 99 ARG A CA 1
ATOM 805 C C . ARG A 1 99 ? 20.050 2.982 -10.861 1.00 73.81 99 ARG A C 1
ATOM 807 O O . ARG A 1 99 ? 19.157 3.208 -10.037 1.00 73.81 99 ARG A O 1
ATOM 814 N N . PRO A 1 100 ? 21.211 2.407 -10.506 1.00 71.75 100 PRO A N 1
ATOM 815 C CA . PRO A 1 100 ? 21.485 2.031 -9.128 1.00 71.75 100 PRO A CA 1
ATOM 816 C C . PRO A 1 100 ? 21.527 3.286 -8.250 1.00 71.75 100 PRO A C 1
ATOM 818 O O . PRO A 1 100 ? 22.404 4.135 -8.377 1.00 71.75 100 PRO A O 1
ATOM 821 N N . SER A 1 101 ? 20.548 3.413 -7.357 1.00 73.38 101 SER A N 1
ATOM 822 C CA . SER A 1 101 ? 20.507 4.446 -6.323 1.00 73.38 101 SER A CA 1
ATOM 823 C C . SER A 1 101 ? 20.182 3.783 -4.991 1.00 73.38 101 SER A C 1
ATOM 825 O O . SER A 1 101 ? 19.041 3.393 -4.722 1.00 73.38 101 SER A O 1
ATOM 827 N N . SER A 1 102 ? 21.206 3.635 -4.153 1.00 69.00 102 SER A N 1
ATOM 828 C CA . SER A 1 102 ? 21.076 3.147 -2.775 1.00 69.00 102 SER A CA 1
ATOM 829 C C . SER A 1 102 ? 20.222 4.094 -1.925 1.00 69.00 102 SER A C 1
ATOM 831 O O . SER A 1 102 ? 19.433 3.652 -1.092 1.00 69.00 102 SER A O 1
ATOM 833 N N . LEU A 1 103 ? 20.307 5.396 -2.205 1.00 74.19 103 LEU A N 1
ATOM 834 C CA . LEU A 1 103 ? 19.567 6.453 -1.519 1.00 74.19 103 LEU A CA 1
ATOM 835 C C . LEU A 1 103 ? 18.051 6.348 -1.748 1.00 74.19 103 LEU A C 1
ATOM 837 O O . LEU A 1 103 ? 17.276 6.461 -0.800 1.00 74.19 103 LEU A O 1
ATOM 841 N N . ALA A 1 104 ? 17.619 6.069 -2.983 1.00 71.31 104 ALA A N 1
ATOM 842 C CA . ALA A 1 104 ? 16.201 5.890 -3.300 1.00 71.31 104 ALA A CA 1
ATOM 843 C C . ALA A 1 104 ? 15.591 4.677 -2.577 1.00 71.31 104 ALA A C 1
ATOM 845 O O . ALA A 1 104 ? 14.457 4.750 -2.101 1.00 71.31 104 ALA A O 1
ATOM 846 N N . CYS A 1 105 ? 16.358 3.589 -2.455 1.00 70.38 105 CYS A N 1
ATOM 847 C CA . CYS A 1 105 ? 15.941 2.388 -1.733 1.00 70.38 105 CYS A CA 1
ATOM 848 C C . CYS A 1 105 ? 15.855 2.636 -0.221 1.00 70.38 105 CYS A C 1
ATOM 850 O O . CYS A 1 105 ? 14.882 2.230 0.411 1.00 70.38 105 CYS A O 1
ATOM 852 N N . PHE A 1 106 ? 16.827 3.354 0.352 1.00 74.62 106 PHE A N 1
ATOM 853 C CA . PHE A 1 106 ? 16.831 3.708 1.773 1.00 74.62 106 PHE A CA 1
ATOM 854 C C . PHE A 1 106 ? 15.601 4.536 2.168 1.00 74.62 106 PHE A C 1
ATOM 856 O O . PHE A 1 106 ? 14.912 4.201 3.134 1.00 74.62 106 PHE A O 1
ATOM 863 N N . TRP A 1 107 ? 15.287 5.585 1.400 1.00 75.75 107 TRP A N 1
ATOM 864 C CA . TRP A 1 107 ? 14.114 6.421 1.669 1.00 75.75 107 TRP A CA 1
ATOM 865 C C . TRP A 1 107 ? 12.800 5.647 1.562 1.00 75.75 107 TRP A C 1
ATOM 867 O O . TRP A 1 107 ? 11.897 5.887 2.360 1.00 75.75 107 TRP A O 1
ATOM 877 N N . HIS A 1 108 ? 12.715 4.685 0.642 1.00 74.25 108 HIS A N 1
ATOM 878 C CA . HIS A 1 108 ? 11.525 3.851 0.485 1.00 74.25 108 HIS A CA 1
ATOM 879 C C . HIS A 1 108 ? 11.343 2.827 1.596 1.00 74.25 108 HIS A C 1
ATOM 881 O O . HIS A 1 108 ? 10.243 2.704 2.128 1.00 74.25 108 HIS A O 1
ATOM 887 N N . CYS A 1 109 ? 12.403 2.128 2.005 1.00 74.44 109 CYS A N 1
ATOM 888 C CA . CYS A 1 109 ? 12.315 1.238 3.161 1.00 74.44 109 CYS A CA 1
ATOM 889 C C . CYS A 1 109 ? 11.884 2.022 4.407 1.00 74.44 109 CYS A C 1
ATOM 891 O O . CYS A 1 109 ? 11.015 1.581 5.155 1.00 74.44 109 CYS A O 1
ATOM 893 N N . ARG A 1 110 ? 12.437 3.227 4.602 1.00 78.38 110 ARG A N 1
ATOM 894 C CA . ARG A 1 110 ? 12.089 4.084 5.739 1.00 78.38 110 ARG A CA 1
ATOM 895 C C . ARG A 1 110 ? 10.634 4.558 5.704 1.00 78.38 110 ARG A C 1
ATOM 897 O O . ARG A 1 110 ? 9.982 4.532 6.747 1.00 78.38 110 ARG A O 1
ATOM 904 N N . SER A 1 111 ? 10.120 4.976 4.546 1.00 74.75 111 SER A N 1
ATOM 905 C CA . SER A 1 111 ? 8.719 5.397 4.420 1.00 74.75 111 SER A CA 1
ATOM 906 C C . SER A 1 111 ? 7.752 4.233 4.644 1.00 74.75 111 SER A C 1
ATOM 908 O O . SER A 1 111 ? 6.734 4.416 5.307 1.00 74.75 111 SER A O 1
ATOM 910 N N . TYR A 1 112 ? 8.095 3.023 4.198 1.00 75.69 112 TYR A N 1
ATOM 911 C CA . TYR A 1 112 ? 7.266 1.838 4.423 1.00 75.69 112 TYR A CA 1
ATOM 912 C C . TYR A 1 112 ? 7.218 1.387 5.875 1.00 75.69 112 TYR A C 1
ATOM 914 O O . TYR A 1 112 ? 6.137 1.131 6.402 1.00 75.69 112 TYR A O 1
ATOM 922 N N . THR A 1 113 ? 8.367 1.338 6.549 1.00 75.75 113 THR A N 1
ATOM 923 C CA . THR A 1 113 ? 8.406 1.029 7.983 1.00 75.75 113 THR A CA 1
ATOM 924 C C . THR A 1 113 ? 7.600 2.053 8.780 1.00 75.75 113 THR A C 1
ATOM 926 O O . THR A 1 113 ? 6.909 1.696 9.731 1.00 75.75 113 THR A O 1
ATOM 929 N N . PHE A 1 114 ? 7.630 3.323 8.364 1.00 78.44 114 PHE A N 1
ATOM 930 C CA . PHE A 1 114 ? 6.807 4.367 8.965 1.00 78.44 114 PHE A CA 1
ATOM 931 C C . PHE A 1 114 ? 5.302 4.152 8.725 1.00 78.44 114 PHE A C 1
ATOM 933 O O . PHE A 1 114 ? 4.521 4.288 9.666 1.00 78.44 114 PHE A O 1
ATOM 940 N N . LEU A 1 115 ? 4.891 3.768 7.512 1.00 76.19 115 LEU A N 1
ATOM 941 C CA . LEU A 1 115 ? 3.491 3.443 7.203 1.00 76.19 115 LEU A CA 1
ATOM 942 C C . LEU A 1 115 ? 2.991 2.232 8.003 1.00 76.19 115 LEU A C 1
ATOM 944 O O . LEU A 1 115 ? 1.916 2.307 8.590 1.00 76.19 115 LEU A O 1
ATOM 948 N N . LEU A 1 116 ? 3.788 1.163 8.099 1.00 77.00 116 LEU A N 1
ATOM 949 C CA . LEU A 1 116 ? 3.462 -0.016 8.911 1.00 77.00 116 LEU A CA 1
ATOM 950 C C . LEU A 1 116 ? 3.356 0.327 10.402 1.00 77.00 116 LEU A C 1
ATOM 952 O O . LEU A 1 116 ? 2.473 -0.171 11.097 1.00 77.00 116 LEU A O 1
ATOM 956 N N . TRP A 1 117 ? 4.232 1.201 10.903 1.00 79.62 117 TRP A N 1
ATOM 957 C CA . TRP A 1 117 ? 4.161 1.676 12.284 1.00 79.62 117 TRP A CA 1
ATOM 958 C C . TRP A 1 117 ? 2.889 2.497 12.550 1.00 79.62 117 TRP A C 1
ATOM 960 O O . TRP A 1 117 ? 2.219 2.277 13.563 1.00 79.62 117 TRP A O 1
ATOM 970 N N . LEU A 1 118 ? 2.529 3.410 11.638 1.00 76.94 118 LEU A N 1
ATOM 971 C CA . LEU A 1 118 ? 1.284 4.181 11.721 1.00 76.94 118 LEU A CA 1
ATOM 972 C C . LEU A 1 118 ? 0.057 3.273 11.680 1.00 76.94 118 LEU A C 1
ATOM 974 O O . LEU A 1 118 ? -0.863 3.438 12.474 1.00 76.94 118 LEU A O 1
ATOM 978 N N . GLU A 1 119 ? 0.053 2.302 10.779 1.00 74.38 119 GLU A N 1
ATOM 979 C CA . GLU A 1 119 ? -1.029 1.338 10.639 1.00 74.38 119 GLU A CA 1
ATOM 980 C C . GLU A 1 119 ? -1.200 0.488 11.898 1.00 74.38 119 GLU A C 1
ATOM 982 O O . GLU A 1 119 ? -2.320 0.367 12.393 1.00 74.38 119 GLU A O 1
ATOM 987 N N . ASN A 1 120 ? -0.106 -0.028 12.468 1.00 77.31 120 ASN A N 1
ATOM 988 C CA . ASN A 1 120 ? -0.161 -0.772 13.724 1.00 77.31 120 ASN A CA 1
ATOM 989 C C . ASN A 1 120 ? -0.789 0.084 14.834 1.00 77.31 120 ASN A C 1
ATOM 991 O O . ASN A 1 120 ? -1.660 -0.374 15.569 1.00 77.31 120 ASN A O 1
ATOM 995 N N . ARG A 1 121 ? -0.428 1.370 14.912 1.00 75.69 121 ARG A N 1
ATOM 996 C CA . ARG A 1 121 ? -1.040 2.306 15.867 1.00 75.69 121 ARG A CA 1
ATOM 997 C C . ARG A 1 121 ? -2.528 2.567 15.624 1.00 75.69 121 ARG A C 1
ATOM 999 O O . ARG A 1 121 ? -3.239 2.813 16.594 1.00 75.69 121 ARG A O 1
ATOM 1006 N N . LEU A 1 122 ? -2.980 2.557 14.372 1.00 73.31 122 LEU A N 1
ATOM 1007 C CA . LEU A 1 122 ? -4.370 2.843 13.999 1.00 73.31 122 LEU A CA 1
ATOM 1008 C C . LEU A 1 122 ? -5.287 1.621 14.128 1.00 73.31 122 LEU A C 1
ATOM 1010 O O . LEU A 1 122 ? -6.461 1.786 14.431 1.00 73.31 122 LEU A O 1
ATOM 1014 N N . LEU A 1 123 ? -4.767 0.413 13.894 1.00 73.44 123 LEU A N 1
ATOM 1015 C CA . LEU A 1 123 ? -5.560 -0.820 13.849 1.00 73.44 123 LEU A CA 1
ATOM 1016 C C . LEU A 1 123 ? -5.474 -1.673 15.118 1.00 73.44 123 LEU A C 1
ATOM 1018 O O . LEU A 1 123 ? -6.218 -2.650 15.231 1.00 73.44 123 LEU A O 1
ATOM 1022 N N . THR A 1 124 ? -4.596 -1.342 16.072 1.00 74.94 124 THR A N 1
ATOM 1023 C CA . THR A 1 124 ? -4.539 -2.106 17.325 1.00 74.94 124 THR A CA 1
ATOM 1024 C C . THR A 1 124 ? -5.794 -1.847 18.153 1.00 74.94 124 THR A C 1
ATOM 1026 O O . THR A 1 124 ? -5.973 -0.777 18.739 1.00 74.94 124 THR A O 1
ATOM 1029 N N . LYS A 1 125 ? -6.668 -2.857 18.193 1.00 74.44 125 LYS A N 1
ATOM 1030 C CA . LYS A 1 125 ? -7.869 -2.876 19.026 1.00 74.44 125 LYS A CA 1
ATOM 1031 C C . LYS A 1 125 ? -7.480 -2.805 20.498 1.00 74.44 125 LYS A C 1
ATOM 1033 O O . LYS A 1 125 ? -6.558 -3.490 20.933 1.00 74.44 125 LYS A O 1
ATOM 1038 N N . ARG A 1 126 ? -8.205 -1.992 21.265 1.00 75.69 126 ARG A N 1
ATOM 1039 C CA . ARG A 1 126 ? -8.037 -1.885 22.718 1.00 75.69 126 ARG A CA 1
ATOM 1040 C C . ARG A 1 126 ? -9.128 -2.688 23.401 1.00 75.69 126 ARG A C 1
ATOM 1042 O O . ARG A 1 126 ? -10.304 -2.542 23.064 1.00 75.69 126 ARG A O 1
ATOM 1049 N N . PHE A 1 127 ? -8.739 -3.496 24.377 1.00 78.81 127 PHE A N 1
ATOM 1050 C CA . PHE A 1 127 ? -9.667 -4.307 25.152 1.00 78.81 127 PHE A CA 1
ATOM 1051 C C . PHE A 1 127 ? -9.635 -3.882 26.614 1.00 78.81 127 PHE A C 1
ATOM 1053 O O . PHE A 1 127 ? -8.583 -3.570 27.174 1.00 78.81 127 PHE A O 1
ATOM 1060 N N . VAL A 1 128 ? -10.811 -3.869 27.232 1.00 80.19 128 VAL A N 1
ATOM 1061 C CA . VAL A 1 128 ? -10.941 -3.813 28.686 1.00 80.19 128 VAL A CA 1
ATOM 1062 C C . VAL A 1 128 ? -11.159 -5.231 29.162 1.00 80.19 128 VAL A C 1
ATOM 1064 O O . VAL A 1 128 ? -12.152 -5.863 28.797 1.00 80.19 128 VAL A O 1
ATOM 1067 N N . ASN A 1 129 ? -10.228 -5.723 29.966 1.00 83.31 129 ASN A N 1
ATOM 1068 C CA . ASN A 1 129 ? -10.308 -7.031 30.578 1.00 83.31 129 ASN A CA 1
ATOM 1069 C C . ASN A 1 129 ? -10.849 -6.871 32.006 1.00 83.31 129 ASN A C 1
ATOM 1071 O O . ASN A 1 129 ? -10.225 -6.256 32.875 1.00 83.31 129 ASN A O 1
ATOM 1075 N N . LEU A 1 130 ? -12.056 -7.383 32.224 1.00 81.31 130 LEU A N 1
ATOM 1076 C CA . LEU A 1 130 ? -12.737 -7.417 33.510 1.00 81.31 130 LEU A CA 1
ATOM 1077 C C . LEU A 1 130 ? -12.425 -8.761 34.163 1.00 81.31 130 LEU A C 1
ATOM 1079 O O . LEU A 1 130 ? -12.881 -9.802 33.687 1.00 81.31 130 LEU A O 1
ATOM 1083 N N . ASN A 1 131 ? -11.639 -8.743 35.236 1.00 85.12 131 ASN A N 1
ATOM 1084 C CA . ASN A 1 131 ? -11.250 -9.942 35.975 1.00 85.12 131 ASN A CA 1
ATOM 1085 C C . ASN A 1 131 ? -11.548 -9.746 37.475 1.00 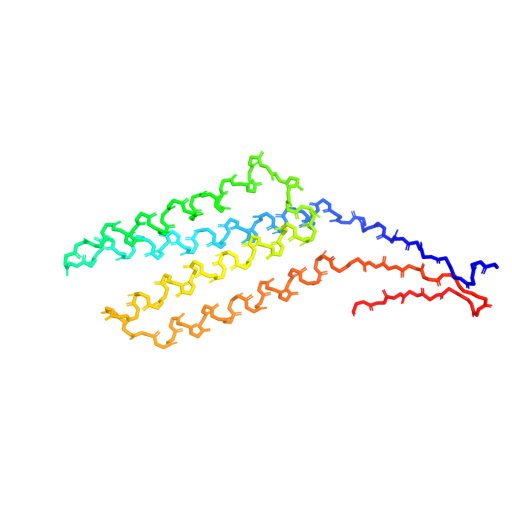85.12 131 ASN A C 1
ATOM 1087 O O . ASN A 1 131 ? -11.777 -8.623 37.928 1.00 85.12 131 ASN A O 1
ATOM 1091 N N . ALA A 1 132 ? -11.501 -10.810 38.279 1.00 80.38 132 ALA A N 1
ATOM 1092 C CA . ALA A 1 132 ? -11.760 -10.758 39.726 1.00 80.38 132 ALA A CA 1
ATOM 1093 C C . ALA A 1 132 ? -10.813 -9.804 40.492 1.00 80.38 132 ALA A C 1
ATOM 1095 O O . ALA A 1 132 ? -11.117 -9.378 41.602 1.00 80.38 132 ALA A O 1
ATOM 1096 N N . LYS A 1 133 ? -9.669 -9.454 39.888 1.00 79.56 133 LYS A N 1
ATOM 1097 C CA . LYS A 1 133 ? -8.672 -8.513 40.426 1.00 79.56 133 LYS A CA 1
ATOM 1098 C C . LYS A 1 133 ? -8.960 -7.039 40.099 1.00 79.56 133 LYS A C 1
ATOM 1100 O O . LYS A 1 133 ? -8.266 -6.175 40.625 1.00 79.56 133 LYS A O 1
ATOM 1105 N N . GLY A 1 134 ? -9.938 -6.748 39.240 1.00 81.75 134 GLY A N 1
ATOM 1106 C CA . GLY A 1 134 ? -10.298 -5.392 38.824 1.00 81.75 134 GLY A CA 1
ATOM 1107 C C . GLY A 1 134 ? -10.373 -5.211 37.306 1.00 81.75 134 GLY A C 1
ATOM 1108 O O . GLY A 1 134 ? -10.412 -6.174 36.538 1.00 81.75 134 GLY A O 1
ATOM 1109 N N . ILE A 1 135 ? -10.410 -3.945 36.888 1.00 82.31 135 ILE A N 1
ATOM 1110 C CA . ILE A 1 135 ? -10.483 -3.520 35.486 1.00 82.31 135 ILE A CA 1
ATOM 1111 C C . ILE A 1 135 ? -9.059 -3.271 34.982 1.00 82.31 135 ILE A C 1
ATOM 1113 O O . ILE A 1 135 ? -8.381 -2.376 35.488 1.00 82.31 135 ILE A O 1
ATOM 1117 N N . GLN A 1 136 ? -8.606 -4.038 33.991 1.00 82.06 136 GLN A N 1
ATOM 1118 C CA . GLN A 1 136 ? -7.338 -3.795 33.300 1.00 82.06 136 GLN A CA 1
ATOM 1119 C C . GLN A 1 136 ? -7.609 -3.350 31.865 1.00 82.06 136 GLN A C 1
ATOM 1121 O O . GLN A 1 136 ? -8.445 -3.924 31.172 1.00 82.06 136 GLN A O 1
ATOM 1126 N N . ILE A 1 137 ? -6.923 -2.294 31.435 1.00 76.94 137 ILE A N 1
ATOM 1127 C CA . ILE A 1 137 ? -6.952 -1.833 30.048 1.00 76.94 137 ILE A CA 1
ATOM 1128 C C . ILE A 1 137 ? -5.698 -2.387 29.386 1.00 76.94 137 ILE A C 1
ATOM 1130 O O . ILE A 1 137 ? -4.591 -2.010 29.774 1.00 76.94 137 ILE A O 1
ATOM 1134 N N . ASP A 1 138 ? -5.875 -3.251 28.391 1.00 70.06 138 ASP A N 1
ATOM 1135 C CA . ASP A 1 138 ? -4.761 -3.724 27.579 1.00 70.06 138 ASP A CA 1
ATOM 1136 C C . ASP A 1 138 ? -4.358 -2.582 26.633 1.00 70.06 138 ASP A C 1
ATOM 1138 O O . ASP A 1 138 ? -5.074 -2.231 25.686 1.00 70.06 138 ASP A O 1
ATOM 1142 N N . LEU A 1 139 ? -3.242 -1.926 26.964 1.00 60.59 139 LEU A N 1
ATOM 1143 C CA . LEU A 1 139 ? -2.609 -0.916 26.120 1.00 60.59 139 LEU A CA 1
ATOM 1144 C C . LEU A 1 139 ? -1.752 -1.609 25.042 1.00 60.59 139 LEU A C 1
ATOM 1146 O O . LEU A 1 139 ? -1.140 -2.635 25.340 1.00 60.59 139 LEU A O 1
ATOM 1150 N N . PRO A 1 140 ? -1.716 -1.065 23.812 1.00 56.22 140 PRO A N 1
ATOM 1151 C CA . PRO A 1 140 ? -0.886 -1.578 22.723 1.00 56.22 140 PRO A CA 1
ATOM 1152 C C . PRO A 1 140 ? 0.616 -1.394 22.962 1.00 56.22 140 PRO A C 1
ATOM 1154 O O . PRO A 1 140 ? 0.995 -0.397 23.626 1.00 56.22 140 PRO A O 1
#

Sequence (140 aa):
MRDSFQLELKDPNEQKQSHQIRAMHMMSGLFILIYAAQYLRIAPIQWLNVIGLLIPALAICLLPIFRPDYFKQAESNRIFRILETALLVLGITLLQKHRPSSLACFWHCRSYTFLLWLENRLLTKRFVNLNAKGIQIDLP

Foldseek 3Di:
DPQKDKDWDDDPCLVVLLVVLLVLLLVLLVLLLVLLVVLCVDPPRPVVLSCLSNVVSVVSNCCCVPPSPLCSDLVSSVVSLVVSLVSNVVSQVVVCVVPNDPPVVVVVVVVSVVSVVVSCVSNDIWIWMQGPVGTDIDDD